Protein AF-A0A646II80-F1 (afdb_monomer_lite)

Organism: NCBI:txid1472722

Secondary structure (DSSP, 8-state):
--SS-SEEETTEEEEEEEEE------TTSPPPS--EEEEEEEEETTS---TTTEEEEE------

Sequence (64 aa):
MDAYPTCRYKGFDVYPLIYLFDPPREWHERRPDRSYSASVLICQEGEPPSTERSRIFPLPATQW

pLDDT: mean 82.92, std 11.2, range [46.09, 94.88]

Structure (mmCIF, N/CA/C/O backbone):
data_AF-A0A646II80-F1
#
_entry.id   AF-A0A646II80-F1
#
loop_
_atom_site.group_PDB
_atom_site.id
_atom_site.type_symbol
_atom_site.label_atom_id
_atom_site.label_alt_id
_atom_site.label_comp_id
_atom_site.label_asym_id
_atom_site.label_entity_id
_atom_site.label_seq_id
_atom_site.pdbx_PDB_ins_code
_atom_site.Cartn_x
_atom_site.Cartn_y
_atom_site.Cartn_z
_atom_site.occupancy
_atom_site.B_iso_or_equiv
_atom_site.auth_seq_id
_atom_site.auth_comp_id
_atom_site.auth_asym_id
_atom_site.auth_atom_id
_atom_site.pdbx_PDB_model_num
ATOM 1 N N . MET A 1 1 ? 2.199 11.807 -2.279 1.00 55.19 1 MET A N 1
ATOM 2 C CA . MET A 1 1 ? 1.309 10.788 -1.701 1.00 55.19 1 MET A CA 1
ATOM 3 C C . MET A 1 1 ? 0.144 11.556 -1.126 1.00 55.19 1 MET A C 1
ATOM 5 O O . MET A 1 1 ? 0.406 12.441 -0.317 1.00 55.19 1 MET A O 1
ATOM 9 N N . ASP A 1 2 ? -1.073 11.349 -1.624 1.00 57.97 2 ASP A N 1
ATOM 10 C CA . ASP A 1 2 ? -2.251 12.003 -1.053 1.00 57.97 2 ASP A CA 1
ATOM 11 C C . ASP A 1 2 ? -2.306 11.706 0.445 1.00 57.97 2 ASP A C 1
ATOM 13 O O . ASP A 1 2 ? -2.165 10.560 0.868 1.00 57.97 2 ASP A O 1
ATOM 17 N N . ALA A 1 3 ? -2.445 12.752 1.258 1.00 69.19 3 ALA A N 1
ATOM 18 C CA . ALA A 1 3 ? -2.426 12.634 2.715 1.00 69.19 3 ALA A CA 1
ATOM 19 C C . ALA A 1 3 ? -3.719 12.012 3.280 1.00 69.19 3 ALA A C 1
ATOM 21 O O . ALA A 1 3 ? -3.903 11.961 4.494 1.00 69.19 3 ALA A O 1
ATOM 22 N N . TYR A 1 4 ? -4.618 11.553 2.406 1.00 81.62 4 TYR A N 1
ATOM 23 C CA . TYR A 1 4 ? -5.948 11.082 2.753 1.00 81.62 4 TYR A CA 1
ATOM 24 C C . TYR A 1 4 ? -6.190 9.672 2.210 1.00 81.62 4 TYR A C 1
ATOM 26 O O . TYR A 1 4 ? -5.748 9.353 1.102 1.00 81.62 4 TYR A O 1
ATOM 34 N N . PRO A 1 5 ? -6.892 8.825 2.979 1.00 88.56 5 PRO A N 1
ATOM 35 C CA . PRO A 1 5 ? -7.252 7.493 2.527 1.00 88.56 5 PRO A CA 1
ATOM 36 C C . PRO A 1 5 ? -8.192 7.582 1.323 1.00 88.56 5 PRO A C 1
ATOM 38 O O . PRO A 1 5 ? -9.053 8.457 1.245 1.00 88.56 5 PRO A O 1
ATOM 41 N N . THR A 1 6 ? -8.055 6.638 0.394 1.00 91.50 6 THR A N 1
ATOM 42 C CA . THR A 1 6 ? -8.993 6.481 -0.728 1.00 91.50 6 THR A CA 1
ATOM 43 C C . THR A 1 6 ? -10.354 6.001 -0.239 1.00 91.50 6 THR A C 1
ATOM 45 O O . THR A 1 6 ? -11.383 6.382 -0.793 1.00 91.50 6 THR A O 1
ATOM 48 N N . CYS A 1 7 ? -10.376 5.154 0.792 1.00 92.69 7 CYS A N 1
ATOM 49 C CA . CYS A 1 7 ? -11.612 4.687 1.397 1.00 92.69 7 CYS A CA 1
ATOM 50 C C . CYS A 1 7 ? -11.404 4.207 2.836 1.00 92.69 7 CYS A C 1
ATOM 52 O O . CYS A 1 7 ? -10.278 3.984 3.287 1.00 92.69 7 CYS A O 1
ATOM 54 N N . ARG A 1 8 ? -12.536 4.027 3.523 1.00 94.00 8 ARG A N 1
ATOM 55 C CA . ARG A 1 8 ? -12.646 3.436 4.856 1.00 94.00 8 ARG A CA 1
ATOM 56 C C . ARG A 1 8 ? -13.481 2.177 4.811 1.00 94.00 8 ARG A C 1
ATOM 58 O O . ARG A 1 8 ? -14.533 2.152 4.173 1.00 94.00 8 ARG A O 1
ATOM 65 N N . TYR A 1 9 ? -13.041 1.148 5.520 1.00 92.69 9 TYR A N 1
ATOM 66 C CA . TYR A 1 9 ? -13.772 -0.106 5.612 1.00 92.69 9 TYR A CA 1
ATOM 67 C C . TYR A 1 9 ? -13.549 -0.777 6.964 1.00 92.69 9 TYR A C 1
ATOM 69 O O . TYR A 1 9 ? -12.420 -1.078 7.331 1.00 92.69 9 TYR A O 1
ATOM 77 N N . LYS A 1 10 ? -14.639 -1.047 7.696 1.00 94.88 10 LYS A N 1
ATOM 78 C CA . LYS A 1 10 ? -14.624 -1.774 8.982 1.00 94.88 10 LYS A CA 1
ATOM 79 C C . LYS A 1 10 ? -13.609 -1.228 10.009 1.00 94.88 10 LYS A C 1
ATOM 81 O O . LYS A 1 10 ? -12.968 -2.011 10.702 1.00 94.88 10 LYS A O 1
ATOM 86 N N . GLY A 1 11 ? -13.478 0.097 10.110 1.00 94.00 11 GLY A N 1
ATOM 87 C CA . GLY A 1 11 ? -12.541 0.752 11.033 1.00 94.00 11 GLY A CA 1
ATOM 88 C C . GLY A 1 11 ? -11.089 0.785 10.546 1.00 94.00 11 GLY A C 1
ATOM 89 O O . GLY A 1 11 ? -10.179 0.965 11.355 1.00 94.00 11 GLY A O 1
ATOM 90 N N . PHE A 1 12 ? -10.865 0.595 9.244 1.00 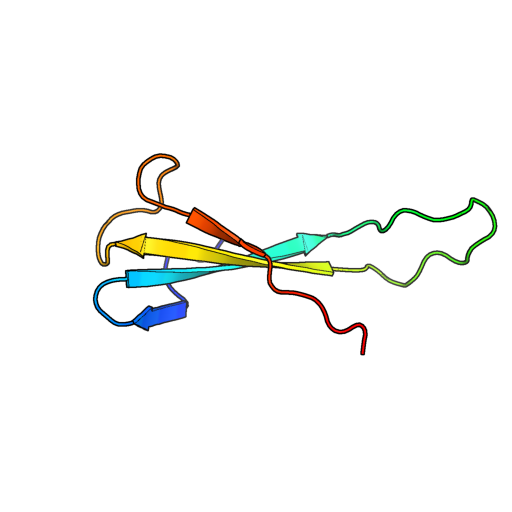93.62 12 PHE A N 1
ATOM 91 C CA . PHE A 1 12 ? -9.556 0.706 8.608 1.00 93.62 12 PHE A CA 1
ATOM 92 C C . PHE A 1 12 ? -9.558 1.759 7.500 1.00 93.62 12 PHE A C 1
ATOM 94 O O . PHE A 1 12 ? -10.494 1.814 6.700 1.00 93.62 12 PHE A O 1
ATOM 101 N N . ASP A 1 13 ? -8.477 2.531 7.428 1.00 93.81 13 ASP A N 1
ATOM 102 C CA . ASP A 1 13 ? -8.154 3.462 6.348 1.00 93.81 13 ASP A CA 1
ATOM 103 C C . ASP A 1 13 ? -7.293 2.749 5.284 1.00 93.81 13 ASP A C 1
ATOM 105 O O . ASP A 1 13 ? -6.368 1.999 5.616 1.00 93.81 13 ASP A O 1
ATOM 109 N N . VAL A 1 14 ? -7.594 2.972 3.998 1.00 92.94 14 VAL A N 1
ATOM 110 C CA . VAL A 1 14 ? -6.908 2.329 2.861 1.00 92.94 14 VAL A CA 1
ATOM 111 C C . VAL A 1 14 ? -6.230 3.369 1.969 1.00 92.94 14 VAL A C 1
ATOM 113 O O . VAL A 1 14 ? -6.883 4.262 1.423 1.00 92.94 14 VAL A O 1
ATOM 116 N N . TYR A 1 15 ? -4.922 3.210 1.761 1.00 91.81 15 TYR A N 1
ATOM 117 C CA . TYR A 1 15 ? -4.083 4.108 0.967 1.00 91.81 15 TYR A CA 1
ATOM 118 C C . TYR A 1 15 ? -3.507 3.385 -0.259 1.00 91.81 15 TYR A C 1
ATOM 120 O O . TYR A 1 15 ? -2.866 2.340 -0.103 1.00 91.81 15 TYR A O 1
ATOM 128 N N . PRO A 1 16 ? -3.685 3.921 -1.480 1.00 92.00 16 PRO A N 1
ATOM 129 C CA . PRO A 1 16 ? -3.092 3.340 -2.675 1.00 92.00 16 PRO A CA 1
ATOM 130 C C . PRO A 1 16 ? -1.590 3.639 -2.745 1.00 92.00 16 PRO A C 1
ATOM 132 O O . PRO A 1 16 ? -1.149 4.767 -2.522 1.00 92.00 16 PRO A O 1
ATOM 135 N N . LEU A 1 17 ? -0.803 2.628 -3.113 1.00 90.19 17 LEU A N 1
ATOM 136 C CA . LEU A 1 17 ? 0.628 2.731 -3.386 1.00 90.19 17 LEU A CA 1
ATOM 137 C C . LEU A 1 17 ? 0.879 2.327 -4.837 1.00 90.19 17 LEU A C 1
ATOM 139 O O . LEU A 1 17 ? 0.778 1.149 -5.165 1.00 90.19 17 LEU A O 1
ATOM 143 N N . ILE A 1 18 ? 1.218 3.281 -5.700 1.00 89.56 18 ILE A N 1
ATOM 144 C CA . ILE A 1 18 ? 1.557 3.020 -7.106 1.00 89.56 18 ILE A CA 1
ATOM 145 C C . ILE A 1 18 ? 3.022 3.392 -7.301 1.00 89.56 18 ILE A C 1
ATOM 147 O O . ILE A 1 18 ? 3.427 4.511 -6.983 1.00 89.56 18 ILE A O 1
ATOM 151 N N . TYR A 1 19 ? 3.822 2.460 -7.804 1.00 88.31 19 TYR A N 1
ATOM 152 C CA . TYR A 1 19 ? 5.260 2.649 -7.959 1.00 88.31 19 TYR A CA 1
ATOM 153 C C . TYR A 1 19 ? 5.761 2.036 -9.261 1.00 88.31 19 TYR A C 1
ATOM 155 O O . TYR A 1 19 ? 5.170 1.103 -9.806 1.00 88.31 19 TYR A O 1
ATOM 163 N N . LEU A 1 20 ? 6.855 2.598 -9.778 1.00 87.06 20 LEU A N 1
ATOM 164 C CA . LEU A 1 20 ? 7.533 2.047 -10.945 1.00 87.06 20 LEU A CA 1
ATOM 165 C C . LEU A 1 20 ? 8.048 0.652 -10.614 1.00 87.06 20 LEU A C 1
ATOM 167 O O . LEU A 1 20 ? 8.654 0.430 -9.565 1.00 87.06 20 LEU A O 1
ATOM 171 N N . PHE A 1 21 ? 7.817 -0.267 -11.535 1.00 83.94 21 PHE A N 1
ATOM 172 C CA . PHE A 1 21 ? 8.292 -1.631 -11.453 1.00 83.94 21 PHE A CA 1
ATOM 173 C C . PHE A 1 21 ? 9.151 -1.904 -12.680 1.00 83.94 21 PHE A C 1
ATOM 175 O O . PHE A 1 21 ? 8.688 -1.745 -13.804 1.00 83.94 21 PHE A O 1
ATOM 182 N N . ASP A 1 22 ? 10.408 -2.284 -12.468 1.00 77.56 22 ASP A N 1
ATOM 183 C CA . ASP A 1 22 ? 11.261 -2.803 -13.538 1.00 77.56 22 ASP A CA 1
ATOM 184 C C . ASP A 1 22 ? 11.274 -4.331 -13.370 1.00 77.56 22 ASP A C 1
ATOM 186 O O . ASP A 1 22 ? 11.968 -4.830 -12.479 1.00 77.56 22 ASP A O 1
ATOM 190 N N . PRO A 1 23 ? 10.436 -5.078 -14.117 1.00 74.69 23 PRO A N 1
ATOM 191 C CA . PRO A 1 23 ? 10.437 -6.532 -14.030 1.00 74.69 23 PRO A CA 1
ATOM 192 C C . PRO A 1 23 ? 11.822 -7.087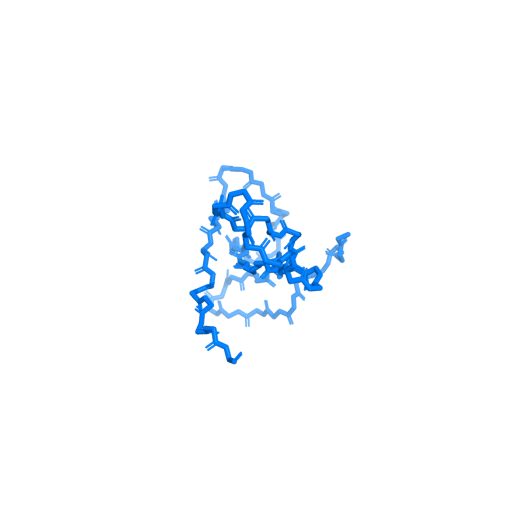 -14.392 1.00 74.69 23 PRO A C 1
ATOM 194 O O . PRO A 1 23 ? 1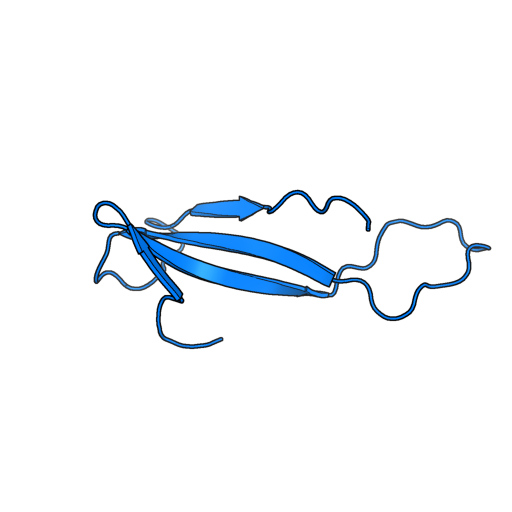2.465 -6.550 -15.303 1.00 74.69 23 PRO A O 1
ATOM 197 N N . PRO A 1 24 ? 12.278 -8.171 -13.730 1.00 78.75 24 PRO A N 1
ATOM 198 C CA . PRO A 1 24 ? 13.457 -8.902 -14.175 1.00 78.75 24 PRO A CA 1
ATOM 199 C C . PRO A 1 24 ? 13.298 -9.286 -15.648 1.00 78.75 24 PRO A C 1
ATOM 201 O O . PRO A 1 24 ? 12.261 -9.832 -16.022 1.00 78.75 24 PRO A O 1
ATOM 204 N N . ARG A 1 25 ? 14.307 -8.984 -16.469 1.00 75.38 25 ARG A N 1
ATOM 205 C CA . ARG A 1 25 ? 14.297 -9.270 -17.908 1.00 75.38 25 ARG A CA 1
ATOM 206 C C . ARG A 1 25 ? 15.632 -9.803 -18.388 1.00 75.38 25 ARG A C 1
ATOM 208 O O . ARG A 1 25 ? 16.680 -9.472 -17.823 1.00 75.38 25 ARG A O 1
ATOM 215 N N . GLU A 1 26 ? 15.596 -10.561 -19.470 1.00 83.06 26 GLU A N 1
ATOM 216 C CA . GLU A 1 26 ? 16.796 -10.883 -20.222 1.00 83.06 26 GLU A CA 1
ATOM 217 C C . GLU A 1 26 ? 17.268 -9.654 -21.012 1.00 83.06 26 GLU A C 1
ATOM 219 O O . GLU A 1 26 ? 16.495 -8.785 -21.418 1.00 83.06 26 GLU A O 1
ATOM 224 N N . TRP A 1 27 ? 18.579 -9.550 -21.226 1.00 78.69 27 TRP A N 1
ATOM 225 C CA . TRP A 1 27 ? 19.210 -8.362 -21.817 1.00 78.69 27 TRP A CA 1
ATOM 226 C C . TRP A 1 27 ? 18.710 -8.026 -23.234 1.00 78.69 27 TRP A C 1
ATOM 228 O O . TRP A 1 27 ? 18.830 -6.881 -23.670 1.00 78.69 27 TRP A O 1
ATOM 238 N N . HIS A 1 28 ? 18.176 -9.022 -23.944 1.00 80.75 28 HIS A N 1
ATOM 239 C CA . HIS A 1 28 ? 17.7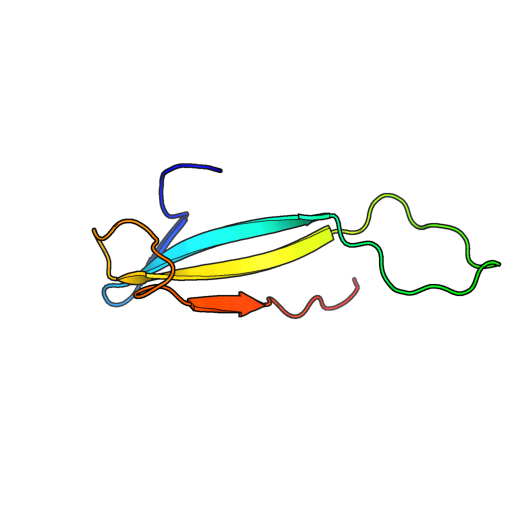09 -8.922 -25.323 1.00 80.75 28 HIS A CA 1
ATOM 240 C C . HIS A 1 28 ? 16.211 -8.598 -25.433 1.00 80.75 28 HIS A C 1
ATOM 242 O O . HIS A 1 28 ? 15.720 -8.338 -26.532 1.00 80.75 28 HIS A O 1
ATOM 248 N N . GLU A 1 29 ? 15.474 -8.598 -24.320 1.00 81.06 29 GLU A N 1
ATOM 249 C CA . GLU A 1 29 ? 14.053 -8.275 -24.328 1.00 81.06 29 GLU A CA 1
ATOM 250 C C . GLU A 1 29 ? 13.836 -6.770 -24.502 1.00 81.06 29 GLU A C 1
ATOM 252 O O . GLU A 1 29 ? 14.489 -5.925 -23.875 1.00 81.06 29 GLU A O 1
ATOM 257 N N . ARG A 1 30 ? 12.870 -6.419 -25.358 1.00 72.06 30 ARG A N 1
ATOM 258 C CA . ARG A 1 30 ? 12.446 -5.031 -25.530 1.00 72.06 30 ARG A CA 1
ATOM 259 C C . ARG A 1 30 ? 11.924 -4.520 -24.193 1.00 72.06 30 ARG A C 1
ATOM 261 O O . ARG A 1 30 ? 10.978 -5.076 -23.645 1.00 72.06 30 ARG A O 1
ATOM 268 N N . ARG A 1 31 ? 12.502 -3.422 -23.701 1.00 70.00 31 ARG A N 1
ATOM 269 C CA . ARG A 1 31 ? 11.989 -2.760 -22.500 1.00 70.00 31 ARG A CA 1
ATOM 270 C C . ARG A 1 31 ? 10.547 -2.307 -22.773 1.00 70.00 31 ARG A C 1
ATOM 272 O O . ARG A 1 31 ? 10.358 -1.521 -23.706 1.00 70.00 31 ARG A O 1
ATOM 279 N N . PRO A 1 32 ? 9.550 -2.787 -22.015 1.00 68.38 32 PRO A N 1
ATOM 280 C CA . PRO A 1 32 ? 8.198 -2.269 -22.138 1.00 68.38 32 PRO A CA 1
ATOM 281 C C . PRO A 1 32 ? 8.175 -0.788 -21.749 1.00 68.38 32 PRO A C 1
ATOM 283 O O . PRO A 1 32 ? 8.987 -0.328 -20.935 1.00 68.38 32 PRO A O 1
ATOM 286 N N . ASP A 1 33 ? 7.241 -0.035 -22.329 1.00 70.62 33 ASP A N 1
ATOM 287 C CA . ASP A 1 33 ? 6.937 1.310 -21.849 1.00 70.62 33 ASP A CA 1
ATOM 288 C C . ASP A 1 33 ? 6.548 1.203 -20.365 1.00 70.62 33 ASP A C 1
ATOM 290 O O . ASP A 1 33 ? 5.803 0.300 -19.991 1.00 70.62 33 ASP A O 1
ATOM 294 N N . ARG A 1 34 ? 7.163 2.049 -19.521 1.00 74.06 34 ARG A N 1
ATOM 295 C CA . ARG A 1 34 ? 7.147 2.025 -18.038 1.00 74.06 34 ARG A CA 1
ATOM 296 C C . ARG A 1 34 ? 6.118 1.069 -17.416 1.00 74.06 34 ARG A C 1
ATOM 298 O O . ARG A 1 34 ? 4.922 1.351 -17.424 1.00 74.06 34 ARG A O 1
ATOM 305 N N . SER A 1 35 ? 6.593 -0.003 -16.787 1.00 81.31 35 SER A N 1
ATOM 306 C CA . SER A 1 35 ? 5.734 -0.881 -15.992 1.00 81.31 35 SER A CA 1
ATOM 307 C C . SER A 1 35 ? 5.540 -0.325 -14.578 1.00 81.31 35 SER A C 1
ATOM 309 O O . SER A 1 35 ? 6.424 0.316 -14.002 1.00 81.31 35 SER A O 1
ATOM 311 N N . TYR A 1 36 ? 4.358 -0.563 -14.015 1.00 85.88 36 TYR A N 1
ATOM 312 C CA . TYR A 1 36 ? 3.985 -0.132 -12.673 1.00 85.88 36 TYR A CA 1
ATOM 313 C C . TYR A 1 36 ? 3.512 -1.333 -11.862 1.00 85.88 36 TYR A C 1
ATOM 315 O O . TYR A 1 36 ? 2.925 -2.270 -12.397 1.00 85.88 36 TYR A O 1
ATOM 323 N N . SER A 1 37 ? 3.767 -1.290 -10.562 1.00 88.69 37 SER A N 1
ATOM 324 C CA . SER A 1 37 ? 3.167 -2.183 -9.579 1.00 88.69 37 SER A CA 1
ATOM 325 C C . SER A 1 37 ? 2.309 -1.377 -8.619 1.00 88.69 37 SER A C 1
ATOM 327 O O . SER A 1 37 ? 2.495 -0.167 -8.452 1.00 88.69 37 SER A O 1
ATOM 329 N N . ALA A 1 38 ? 1.360 -2.066 -7.995 1.00 91.12 38 ALA A N 1
ATOM 330 C CA . ALA A 1 38 ? 0.460 -1.467 -7.035 1.00 91.12 38 ALA A CA 1
ATOM 331 C C . ALA A 1 38 ? 0.408 -2.284 -5.744 1.00 91.12 38 ALA A C 1
ATOM 333 O O . ALA A 1 38 ? 0.555 -3.505 -5.723 1.00 91.12 38 ALA A O 1
ATOM 334 N N . SER A 1 39 ? 0.197 -1.590 -4.640 1.00 92.94 39 SER A N 1
ATOM 335 C CA . SER A 1 39 ? -0.086 -2.166 -3.332 1.00 92.94 39 SER A CA 1
ATOM 336 C C . SER A 1 39 ? -1.106 -1.286 -2.620 1.00 92.94 39 SER A C 1
ATOM 338 O O . SER A 1 39 ? -1.338 -0.142 -3.015 1.00 92.94 39 SER A O 1
ATOM 340 N N . VAL A 1 40 ? -1.700 -1.799 -1.550 1.00 93.06 40 VAL A N 1
ATOM 341 C CA . VAL A 1 40 ? -2.496 -0.998 -0.618 1.00 93.06 40 VAL A CA 1
ATOM 342 C C . VAL A 1 40 ? -1.846 -1.016 0.753 1.00 93.06 40 VAL A C 1
ATOM 344 O O . VAL A 1 40 ? -1.430 -2.069 1.234 1.00 93.06 40 VAL A O 1
ATOM 347 N N . LEU A 1 41 ? -1.748 0.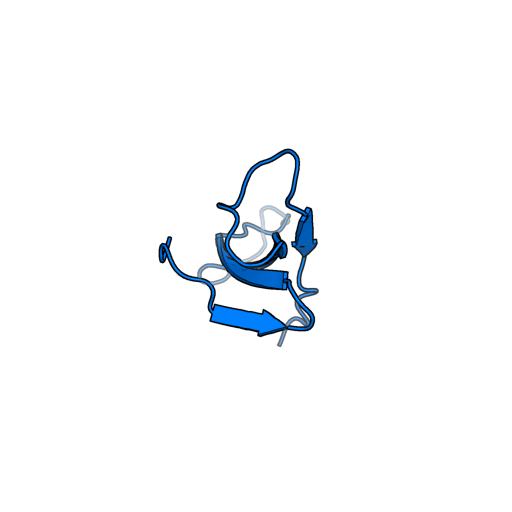148 1.383 1.00 92.56 41 LEU A N 1
ATOM 348 C CA . LEU A 1 41 ? -1.428 0.258 2.798 1.00 92.56 41 LEU A CA 1
ATOM 349 C C . LEU A 1 41 ? -2.737 0.354 3.574 1.00 92.56 41 LEU A C 1
ATOM 351 O O . LEU A 1 41 ? -3.590 1.179 3.255 1.00 92.56 41 LEU A O 1
ATOM 355 N N . ILE A 1 42 ? -2.889 -0.504 4.577 1.00 93.88 42 ILE A N 1
ATOM 356 C CA . ILE A 1 42 ? -4.059 -0.530 5.454 1.00 93.88 42 ILE A CA 1
ATOM 357 C C . ILE A 1 42 ? -3.596 -0.231 6.877 1.00 93.88 42 ILE A C 1
ATOM 359 O O . ILE A 1 42 ? -2.672 -0.884 7.372 1.00 93.88 42 ILE A O 1
ATOM 363 N N . CYS A 1 43 ? -4.235 0.735 7.531 1.00 92.44 43 CYS A N 1
ATOM 364 C CA . CYS A 1 43 ? -4.033 1.065 8.943 1.00 92.44 43 CYS A CA 1
ATOM 365 C C . CYS A 1 43 ? -5.377 1.288 9.645 1.00 92.44 43 CYS A C 1
ATOM 367 O O . CYS A 1 43 ? -6.425 1.297 9.001 1.00 92.44 43 CYS A O 1
ATOM 369 N N . GLN A 1 44 ? -5.363 1.411 10.974 1.00 92.75 44 GLN A N 1
ATOM 370 C CA . GLN A 1 44 ? -6.577 1.742 11.722 1.00 92.75 44 GLN A CA 1
ATOM 371 C C . GLN A 1 44 ? -7.092 3.132 11.336 1.00 92.75 44 GLN A C 1
ATOM 373 O O . GLN A 1 44 ? -6.302 4.038 11.077 1.00 92.75 44 GLN A O 1
ATOM 378 N N . GLU A 1 45 ? -8.414 3.277 11.289 1.00 91.31 45 GLU A N 1
ATOM 379 C CA . GLU A 1 45 ? -9.068 4.537 10.945 1.00 91.31 45 GLU A CA 1
ATOM 380 C C . GLU A 1 45 ? -8.675 5.665 11.907 1.00 91.31 45 GLU A C 1
ATOM 382 O O . GLU A 1 45 ? -8.717 5.496 13.126 1.00 91.31 45 GLU A O 1
ATOM 387 N N . GLY A 1 46 ? -8.324 6.826 11.350 1.00 85.94 46 GLY A N 1
ATOM 388 C CA . GLY A 1 46 ? -7.988 8.029 12.119 1.00 85.94 46 GLY A CA 1
ATOM 389 C C . GLY A 1 46 ? -6.566 8.048 12.686 1.00 85.94 46 GLY A C 1
ATOM 390 O O . GLY A 1 46 ? -6.133 9.083 13.191 1.00 85.94 46 GLY A O 1
ATOM 391 N N . GLU A 1 47 ? -5.822 6.951 12.553 1.00 83.44 47 GLU A N 1
ATOM 392 C CA . GLU A 1 47 ? -4.405 6.888 12.895 1.00 83.44 47 GLU A CA 1
ATOM 393 C C . GLU A 1 47 ? -3.553 7.171 11.650 1.00 83.44 47 GLU A C 1
ATOM 395 O O . GLU A 1 47 ? -3.838 6.651 10.567 1.00 83.44 47 GLU A O 1
ATOM 400 N N . PRO A 1 48 ? -2.475 7.963 11.768 1.00 79.44 48 PRO A N 1
ATOM 401 C CA . PRO A 1 48 ? -1.567 8.160 10.654 1.00 79.44 48 PRO A CA 1
ATOM 402 C C . PRO A 1 48 ? -0.893 6.829 10.274 1.00 79.44 48 PRO A C 1
ATOM 404 O O . PRO A 1 48 ? -0.522 6.044 11.155 1.00 79.44 48 PRO A O 1
ATOM 407 N N . PRO A 1 49 ? -0.675 6.573 8.974 1.00 79.56 49 PRO A N 1
ATOM 408 C CA . PRO A 1 49 ? -0.005 5.362 8.528 1.00 79.56 49 PRO A CA 1
ATOM 409 C C . PRO A 1 49 ? 1.434 5.328 9.065 1.00 79.56 49 PRO A C 1
ATOM 411 O O . PRO A 1 49 ? 2.277 6.135 8.679 1.00 79.56 49 PRO A O 1
ATOM 414 N N . SER A 1 50 ? 1.714 4.388 9.971 1.00 80.88 50 SER A N 1
ATOM 415 C CA . SER A 1 50 ? 3.030 4.180 10.587 1.00 80.88 50 SER A CA 1
ATOM 416 C C . SER A 1 50 ? 3.508 2.744 10.392 1.00 80.88 50 SER A C 1
ATOM 418 O O . SER A 1 50 ? 2.702 1.824 10.238 1.00 80.88 50 SER A O 1
ATOM 420 N N . THR A 1 51 ? 4.820 2.518 10.425 1.00 73.69 51 THR A N 1
ATOM 421 C CA . THR A 1 51 ? 5.425 1.193 10.201 1.00 73.69 51 THR A CA 1
ATOM 422 C C . THR A 1 51 ? 4.982 0.138 11.227 1.00 73.69 51 THR A C 1
ATOM 424 O O . THR A 1 51 ? 5.052 -1.053 10.949 1.00 73.69 51 THR A O 1
ATOM 427 N N . GLU A 1 52 ? 4.502 0.556 12.402 1.00 81.06 52 GLU A N 1
ATOM 428 C CA . GLU A 1 52 ? 4.114 -0.339 13.502 1.00 81.06 52 GLU A CA 1
ATOM 429 C C . GLU A 1 52 ? 2.639 -0.766 13.455 1.00 81.06 52 GLU A C 1
ATOM 431 O O . GLU A 1 52 ? 2.295 -1.857 13.906 1.00 81.06 52 GLU A O 1
ATOM 436 N N . ARG A 1 53 ? 1.753 0.090 12.922 1.00 81.75 53 ARG A N 1
ATOM 437 C CA . ARG A 1 53 ? 0.287 -0.106 12.933 1.00 81.75 53 ARG A CA 1
ATOM 438 C C . ARG A 1 53 ? -0.335 -0.160 11.541 1.00 81.75 53 ARG A C 1
ATOM 440 O O . ARG A 1 53 ? -1.552 -0.055 11.392 1.00 81.75 53 ARG A O 1
ATOM 447 N N . SER A 1 54 ? 0.494 -0.323 10.519 1.00 89.31 54 SER A N 1
ATOM 448 C CA . SER A 1 54 ? 0.045 -0.496 9.145 1.00 89.31 54 SER A CA 1
ATOM 449 C C . SER A 1 54 ? 0.640 -1.751 8.528 1.00 89.31 54 SER A C 1
ATOM 451 O O . SER A 1 54 ? 1.681 -2.259 8.950 1.00 89.31 54 SER A O 1
ATOM 453 N N . ARG A 1 55 ? -0.044 -2.275 7.515 1.00 92.88 55 ARG A N 1
ATOM 454 C CA . ARG A 1 55 ? 0.470 -3.371 6.701 1.00 92.88 55 ARG A CA 1
ATOM 455 C C . ARG A 1 55 ? 0.254 -3.059 5.231 1.00 92.88 55 ARG A C 1
ATOM 457 O O . ARG A 1 55 ? -0.790 -2.538 4.842 1.00 92.88 55 ARG A O 1
ATOM 464 N N . ILE A 1 56 ? 1.260 -3.395 4.431 1.00 92.88 56 ILE A N 1
ATOM 465 C CA . ILE A 1 56 ? 1.219 -3.277 2.977 1.00 92.88 56 ILE A CA 1
ATOM 466 C C . ILE A 1 56 ? 0.792 -4.620 2.396 1.00 92.88 56 ILE A C 1
ATOM 468 O O . ILE A 1 56 ? 1.348 -5.663 2.743 1.00 92.88 56 ILE A O 1
ATOM 472 N N . PHE A 1 57 ? -0.186 -4.579 1.500 1.00 93.00 57 PHE A N 1
ATOM 473 C CA . PHE A 1 57 ? -0.679 -5.730 0.765 1.00 93.00 57 PHE A CA 1
ATOM 474 C C . PHE A 1 57 ? -0.418 -5.504 -0.726 1.00 93.00 57 PHE A C 1
ATOM 476 O O . PHE A 1 57 ? -0.965 -4.552 -1.292 1.00 93.00 57 PHE A O 1
ATOM 483 N N . PRO A 1 58 ? 0.417 -6.335 -1.372 1.00 92.00 58 PRO A N 1
ATOM 484 C CA . PRO A 1 58 ? 0.634 -6.232 -2.806 1.00 92.00 58 PRO A CA 1
ATOM 485 C C . PRO A 1 58 ? -0.655 -6.566 -3.552 1.00 92.00 58 PRO A C 1
ATOM 487 O O . PRO A 1 58 ? -1.340 -7.536 -3.218 1.00 92.00 58 PRO A O 1
ATOM 490 N N . LEU A 1 59 ? -0.985 -5.765 -4.565 1.00 90.00 59 LEU A N 1
ATOM 491 C CA . LEU A 1 59 ? -2.068 -6.093 -5.479 1.00 90.00 59 LEU A CA 1
ATOM 492 C C . LEU A 1 59 ? -1.483 -6.987 -6.576 1.00 90.00 59 LEU A C 1
ATOM 494 O O . LEU A 1 59 ? -0.592 -6.532 -7.299 1.00 90.00 59 LEU A O 1
ATOM 498 N N . PRO A 1 60 ? -1.927 -8.250 -6.705 1.00 83.25 60 PRO A N 1
ATOM 499 C CA . PRO A 1 6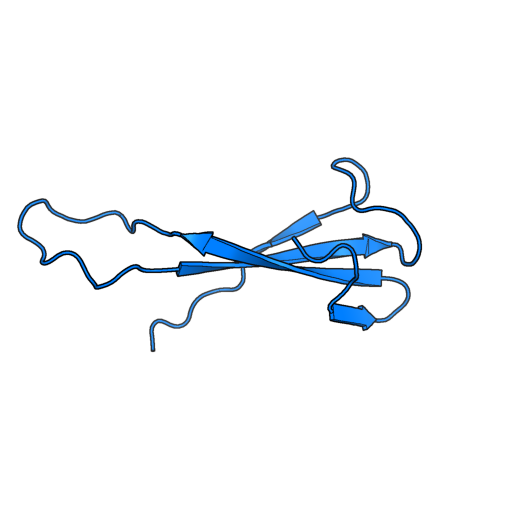0 ? -1.464 -9.101 -7.785 1.00 83.25 60 PRO A CA 1
ATOM 500 C C . PRO A 1 60 ? -1.872 -8.456 -9.107 1.00 83.25 60 PRO A C 1
ATOM 502 O O . PRO A 1 60 ? -3.057 -8.300 -9.400 1.00 83.25 60 PRO A O 1
ATOM 505 N N . ALA A 1 61 ? -0.881 -8.058 -9.897 1.00 69.69 61 ALA A N 1
ATOM 506 C CA . ALA A 1 61 ? -1.130 -7.620 -11.252 1.00 69.69 61 ALA A CA 1
ATOM 507 C C . ALA A 1 61 ? -1.500 -8.862 -12.066 1.00 69.69 61 ALA A C 1
ATOM 509 O O . ALA A 1 61 ? -0.650 -9.704 -12.352 1.00 69.69 61 ALA A O 1
ATOM 510 N N . THR A 1 62 ? -2.768 -8.993 -12.450 1.00 61.75 62 THR A N 1
ATOM 511 C CA . THR A 1 62 ? -3.038 -9.692 -13.705 1.00 61.75 62 THR A CA 1
ATOM 512 C C . THR A 1 62 ? -2.367 -8.838 -14.773 1.00 61.75 62 THR A C 1
ATOM 514 O O . THR A 1 62 ? -2.620 -7.637 -14.841 1.00 61.75 62 THR A O 1
ATOM 517 N N . GLN A 1 63 ? -1.435 -9.403 -15.529 1.00 53.94 63 GLN A N 1
ATOM 518 C CA . GLN A 1 63 ? -0.854 -8.712 -16.673 1.00 53.94 63 GLN A CA 1
ATOM 519 C C . GLN A 1 63 ? -1.965 -8.665 -17.734 1.00 53.94 63 GLN A C 1
ATOM 521 O O . GLN A 1 63 ? -2.393 -9.724 -18.191 1.00 53.94 63 GLN A O 1
ATOM 526 N N . TRP A 1 64 ? -2.536 -7.481 -17.982 1.00 46.09 64 TRP A N 1
ATOM 527 C CA . TRP A 1 64 ? -3.570 -7.275 -19.007 1.00 46.09 64 TRP A CA 1
ATOM 528 C C . TRP A 1 64 ? -2.912 -7.132 -20.375 1.00 46.09 64 TRP A C 1
ATOM 530 O O . TRP A 1 64 ? -1.863 -6.450 -20.441 1.00 46.09 64 TRP A O 1
#

Foldseek 3Di:
DPQAAPDDDPQKGKHKDKDWDQDDDDPPDDRPDTDIWIWIKIFGPPDGRDPVGIDIGTDDDPPD

Radius of gyration: 15.22 Å; chains: 1; bounding box: 34×24×39 Å